Protein AF-A0A7C7M5A9-F1 (afdb_monomer_lite)

Secondary structure (DSSP, 8-state):
-HHHHHHHHHHHHHHHTTS---------------GGG--PPP--SSS--------SPPP---

Sequence (62 aa):
MNRLIIKFPIMLIFLSLLWGQGKEYEGPEDSAGDIAAEKEGYMIGNRVYLYFRNTTELSDWP

Foldseek 3Di:
DVVVVVVVVVVVVVVVVVDDPPPDPPPPPDDQDDPVNFDWDFDDDDPDTDTDTPPVDDDPDD

pLDDT: mean 70.13, std 10.26, range [54.88, 90.12]

Structure (mmCIF, N/CA/C/O backbone):
data_AF-A0A7C7M5A9-F1
#
_entry.id   AF-A0A7C7M5A9-F1
#
loop_
_atom_site.group_PDB
_atom_site.id
_atom_site.type_symbol
_atom_site.label_atom_id
_atom_site.label_alt_id
_atom_site.label_comp_id
_atom_site.label_asym_id
_atom_site.label_entity_id
_atom_site.label_seq_id
_atom_site.pdbx_PDB_ins_code
_atom_site.Cartn_x
_atom_site.Cartn_y
_atom_site.Cartn_z
_atom_site.occupancy
_atom_site.B_iso_or_equiv
_atom_site.auth_seq_id
_atom_site.auth_comp_id
_atom_site.auth_asym_id
_atom_site.auth_atom_id
_atom_site.pdbx_PDB_model_num
ATOM 1 N N . MET A 1 1 ? -31.149 6.633 39.44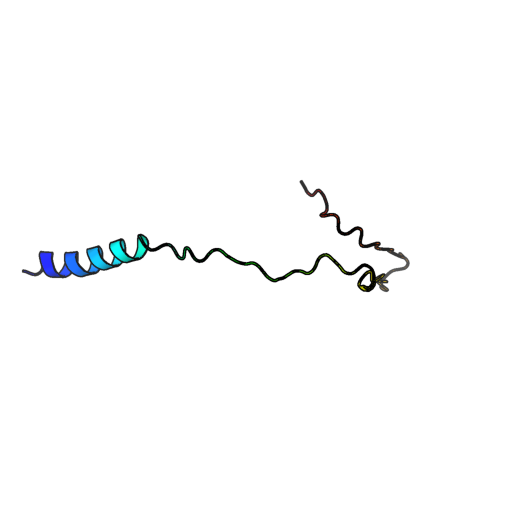1 1.00 61.50 1 MET A N 1
ATOM 2 C CA . MET A 1 1 ? -31.526 6.843 38.025 1.00 61.50 1 MET A CA 1
ATOM 3 C C . MET A 1 1 ? -30.307 7.074 37.123 1.00 61.50 1 MET A C 1
ATOM 5 O O . MET A 1 1 ? -30.153 6.378 36.131 1.00 61.50 1 MET A O 1
ATOM 9 N N . ASN A 1 2 ? -29.365 7.938 37.513 1.00 72.12 2 ASN A N 1
ATOM 10 C CA . ASN A 1 2 ? -28.238 8.372 36.666 1.00 72.12 2 ASN A CA 1
ATOM 11 C C . ASN A 1 2 ? -27.226 7.265 36.305 1.00 72.12 2 ASN A C 1
ATOM 13 O O . ASN A 1 2 ? -26.653 7.281 35.223 1.00 72.12 2 ASN A O 1
ATOM 17 N N . ARG A 1 3 ? -27.032 6.262 37.175 1.00 73.81 3 ARG A N 1
ATOM 18 C CA . ARG A 1 3 ? -26.105 5.143 36.909 1.00 73.81 3 ARG A CA 1
ATOM 19 C C . ARG A 1 3 ? -26.551 4.247 35.751 1.00 73.81 3 ARG A C 1
ATOM 21 O O . ARG A 1 3 ? -25.704 3.663 35.090 1.00 73.81 3 ARG A O 1
ATOM 28 N N . LEU A 1 4 ? -27.859 4.126 35.519 1.00 72.75 4 LEU A N 1
ATOM 29 C CA . LEU A 1 4 ? -28.404 3.321 34.423 1.00 72.75 4 LEU A CA 1
ATOM 30 C C . LEU A 1 4 ? -28.285 4.072 33.089 1.00 72.75 4 LEU A C 1
ATOM 32 O O . LEU A 1 4 ? -27.911 3.482 32.082 1.00 72.75 4 LEU A O 1
ATOM 36 N N . ILE A 1 5 ? -28.498 5.390 33.129 1.00 81.56 5 ILE A N 1
ATOM 37 C CA . ILE A 1 5 ? -28.400 6.290 31.973 1.00 81.56 5 ILE A CA 1
ATOM 38 C C . ILE A 1 5 ? -26.979 6.305 31.394 1.00 81.56 5 ILE A C 1
ATOM 40 O O . ILE A 1 5 ? -26.831 6.336 30.183 1.00 81.56 5 ILE A O 1
ATOM 44 N N . ILE A 1 6 ? -25.938 6.219 32.233 1.00 80.81 6 ILE A N 1
ATOM 45 C CA . ILE A 1 6 ? -24.534 6.188 31.775 1.00 80.81 6 ILE A CA 1
ATOM 46 C C . ILE A 1 6 ? -24.145 4.815 31.203 1.00 80.81 6 ILE A C 1
ATOM 48 O O . ILE A 1 6 ? -23.362 4.734 30.262 1.00 80.81 6 ILE A O 1
ATOM 52 N N . LYS A 1 7 ? -24.695 3.720 31.741 1.00 85.81 7 LYS A N 1
ATOM 53 C CA . LYS A 1 7 ? -24.378 2.357 31.280 1.00 85.81 7 LYS A CA 1
ATOM 54 C C . LYS A 1 7 ? -24.984 2.032 29.914 1.00 85.81 7 LYS A C 1
ATOM 56 O O . LYS A 1 7 ? -24.397 1.266 29.159 1.00 85.81 7 LYS A O 1
ATOM 61 N N . PHE A 1 8 ? -26.133 2.623 29.600 1.00 88.88 8 PHE A N 1
ATOM 62 C CA . PHE A 1 8 ? -26.849 2.396 28.348 1.00 88.88 8 PHE A CA 1
ATOM 63 C C . PHE A 1 8 ? -26.049 2.771 27.076 1.00 88.88 8 PHE A C 1
ATOM 65 O O . PHE A 1 8 ? -25.907 1.912 26.208 1.00 88.88 8 PHE A O 1
ATOM 72 N N . PRO A 1 9 ? -25.450 3.974 26.947 1.00 89.12 9 PRO A N 1
ATOM 73 C CA . PRO A 1 9 ? -24.635 4.319 25.781 1.00 89.12 9 PRO A CA 1
ATOM 74 C C . PRO A 1 9 ? -23.337 3.508 25.708 1.00 89.12 9 PRO A C 1
ATOM 76 O O . PRO A 1 9 ? -22.916 3.132 24.619 1.00 89.12 9 PRO A O 1
ATOM 79 N N . ILE A 1 10 ? -22.731 3.175 26.853 1.00 90.12 10 ILE A N 1
ATOM 80 C CA . ILE A 1 10 ? -21.524 2.336 26.903 1.00 90.12 10 ILE A CA 1
ATOM 81 C C . ILE A 1 10 ? -21.821 0.954 26.306 1.00 90.12 10 ILE A C 1
ATOM 83 O O . ILE A 1 10 ? -21.065 0.468 25.470 1.00 90.12 10 ILE A O 1
ATOM 87 N N . MET A 1 11 ? -22.954 0.349 26.671 1.00 89.56 11 MET A N 1
ATOM 88 C CA . MET A 1 11 ? -23.396 -0.935 26.121 1.00 89.56 11 MET A CA 1
ATOM 89 C C . MET A 1 11 ? -23.602 -0.887 24.597 1.00 89.56 11 MET A C 1
ATOM 91 O O . MET A 1 11 ? -23.207 -1.820 23.902 1.00 89.56 11 MET A O 1
ATOM 95 N N . LEU A 1 12 ? -24.179 0.199 24.071 1.00 87.62 12 LEU A N 1
ATOM 96 C CA . LEU A 1 12 ? -24.390 0.378 22.628 1.00 87.62 12 LEU A CA 1
ATOM 97 C C . LEU A 1 12 ? -23.069 0.467 21.852 1.00 87.62 12 LEU A C 1
ATOM 99 O O . LEU A 1 12 ? -22.948 -0.124 20.781 1.00 87.62 12 LEU A O 1
ATOM 103 N N . ILE A 1 13 ? -22.066 1.150 22.412 1.00 87.75 13 ILE A N 1
ATOM 104 C CA . ILE A 1 13 ? -20.731 1.244 21.806 1.00 87.75 13 ILE A CA 1
ATOM 105 C C . ILE A 1 13 ? -20.084 -0.143 21.727 1.00 87.75 13 ILE A C 1
ATOM 107 O O . ILE A 1 13 ? -19.609 -0.531 20.662 1.00 87.75 13 ILE A O 1
ATOM 111 N N . PHE A 1 14 ? -20.129 -0.932 22.805 1.00 86.94 14 PHE A N 1
ATOM 112 C CA . PHE A 1 14 ? -19.596 -2.300 22.786 1.00 86.94 14 PHE A CA 1
ATOM 113 C C . PHE A 1 14 ? -20.306 -3.210 21.775 1.00 86.94 14 PHE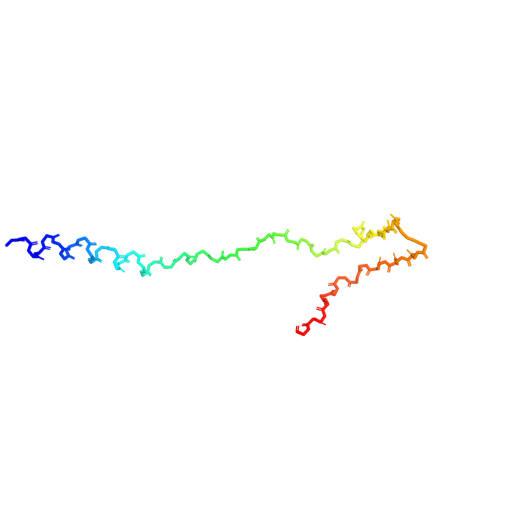 A C 1
ATOM 115 O O . PHE A 1 14 ? -19.653 -4.040 21.149 1.00 86.94 14 PHE A O 1
ATOM 122 N N . LEU A 1 15 ? -21.614 -3.033 21.568 1.00 85.81 15 LEU A N 1
ATOM 123 C CA . LEU A 1 15 ? -22.368 -3.821 20.591 1.00 85.81 15 LEU A CA 1
ATOM 124 C C . LEU A 1 15 ? -21.948 -3.512 19.143 1.00 85.81 15 LEU A C 1
ATOM 126 O O . LEU A 1 15 ? -21.912 -4.418 18.316 1.00 85.81 15 LEU A O 1
ATOM 130 N N . SER A 1 16 ? -21.567 -2.265 18.847 1.00 80.62 16 SER A N 1
ATOM 131 C CA . SER A 1 16 ? -21.080 -1.879 17.512 1.00 80.62 16 SER A CA 1
ATOM 132 C C . SER A 1 16 ? -19.744 -2.529 17.131 1.00 80.62 16 SER A C 1
ATOM 134 O O . SER A 1 16 ? -19.488 -2.744 15.951 1.00 80.62 16 SER A O 1
ATOM 136 N N . LEU A 1 17 ? -18.924 -2.915 18.117 1.00 81.19 17 LEU A N 1
ATOM 137 C CA . LEU A 1 17 ? -17.644 -3.598 17.890 1.00 81.19 17 LEU A CA 1
ATOM 138 C C . LEU A 1 17 ? -17.810 -5.073 17.490 1.00 81.19 17 LEU A C 1
ATOM 140 O O . LEU A 1 17 ? -16.861 -5.679 17.000 1.00 81.19 17 LEU A O 1
ATOM 144 N N . LEU A 1 18 ? -18.998 -5.658 17.687 1.00 80.00 18 LEU A N 1
ATOM 145 C CA . LEU A 1 18 ? -19.294 -7.036 17.277 1.00 80.00 18 LEU A CA 1
ATOM 146 C C . LEU A 1 18 ? -19.570 -7.156 15.772 1.00 80.00 18 LEU A C 1
ATOM 148 O O . LEU A 1 18 ? -19.509 -8.255 15.222 1.00 80.00 18 LEU A O 1
ATOM 152 N N . TRP A 1 19 ? -19.847 -6.041 15.093 1.00 73.50 19 TRP A N 1
ATOM 153 C CA . TRP A 1 19 ? -19.929 -5.987 13.639 1.00 73.50 19 TRP A CA 1
ATOM 154 C C . TRP A 1 19 ? -18.573 -5.582 13.068 1.00 73.50 19 TRP A C 1
ATOM 156 O O . TRP A 1 19 ? -18.304 -4.411 12.809 1.00 73.50 19 TRP A O 1
ATOM 166 N N . GLY A 1 20 ? -17.702 -6.571 12.857 1.00 71.88 20 GLY A N 1
ATOM 167 C CA . GLY A 1 20 ? -16.551 -6.385 11.977 1.00 71.88 20 GLY A CA 1
ATOM 168 C C . GLY A 1 20 ? -17.028 -5.979 10.578 1.00 71.88 20 GLY A C 1
ATOM 169 O O . GLY A 1 20 ? -18.086 -6.427 10.130 1.00 71.88 20 GLY A O 1
ATOM 170 N N . GLN A 1 21 ? -16.261 -5.141 9.874 1.00 69.94 21 GLN A N 1
ATOM 171 C CA . GLN A 1 21 ? -16.482 -4.820 8.457 1.00 69.94 21 GLN A CA 1
ATOM 172 C C . GLN A 1 21 ? -16.173 -6.047 7.580 1.00 69.94 21 GLN A C 1
ATOM 174 O O . GLN A 1 21 ? -15.280 -6.008 6.744 1.00 69.94 21 GLN A O 1
ATOM 179 N N . GLY A 1 22 ? -16.896 -7.152 7.780 1.00 69.62 22 GLY A N 1
ATOM 180 C CA . GLY A 1 22 ? -16.730 -8.434 7.092 1.00 69.62 22 GLY A CA 1
ATOM 181 C C . GLY A 1 22 ? -17.152 -8.406 5.626 1.00 69.62 22 GLY A C 1
ATOM 182 O O . GLY A 1 22 ? -17.647 -9.405 5.116 1.00 69.62 22 GLY A O 1
ATOM 183 N N . LYS A 1 23 ? -17.001 -7.263 4.952 1.00 72.88 23 LYS A N 1
ATOM 184 C CA . LYS A 1 23 ? -16.933 -7.274 3.501 1.00 72.88 23 LYS A CA 1
ATOM 185 C C . LYS A 1 23 ? -15.602 -7.910 3.161 1.00 72.88 23 LYS A C 1
ATOM 187 O O . LYS A 1 23 ? -14.554 -7.381 3.524 1.00 72.88 23 LYS A O 1
ATOM 192 N N . GLU A 1 24 ? -15.677 -9.065 2.523 1.00 75.81 24 GLU A N 1
ATOM 193 C CA . GLU A 1 24 ? -14.522 -9.651 1.875 1.00 75.81 24 GLU A CA 1
ATOM 194 C C . GLU A 1 24 ? -13.904 -8.572 0.981 1.00 75.81 24 GLU A C 1
ATOM 196 O O . GLU A 1 24 ? -14.602 -7.903 0.216 1.00 75.81 24 GLU A O 1
ATOM 201 N N . TYR A 1 25 ? -12.621 -8.287 1.193 1.00 75.25 25 TYR A N 1
ATOM 202 C CA . TYR A 1 25 ? -11.919 -7.334 0.353 1.00 75.25 25 TYR A CA 1
ATOM 203 C C . TYR A 1 25 ? -11.711 -8.010 -0.998 1.00 75.25 25 TYR A C 1
ATOM 205 O O . TYR A 1 25 ? -10.877 -8.900 -1.111 1.00 75.25 25 TYR A O 1
ATOM 213 N N . GLU A 1 26 ? -12.479 -7.593 -2.002 1.00 77.69 26 GLU A N 1
ATOM 214 C CA . GLU A 1 26 ? -12.417 -8.164 -3.355 1.00 77.69 26 GLU A CA 1
ATOM 215 C C . GLU A 1 26 ? -11.081 -7.874 -4.060 1.00 77.69 26 GLU A C 1
ATOM 217 O O . GLU A 1 26 ? -10.782 -8.480 -5.082 1.00 77.69 26 GLU A O 1
ATOM 222 N N . GLY A 1 27 ? -10.245 -6.987 -3.505 1.00 76.81 27 GLY A N 1
ATOM 223 C CA . GLY A 1 27 ? -9.040 -6.522 -4.181 1.00 76.81 27 GLY A CA 1
ATOM 224 C C . GLY A 1 27 ? -9.363 -5.690 -5.426 1.00 76.81 27 GLY A C 1
ATOM 225 O O . GLY A 1 27 ? -10.509 -5.613 -5.866 1.00 76.81 27 GLY A O 1
ATOM 226 N N . PRO A 1 28 ? -8.380 -4.982 -5.996 1.00 79.25 28 PRO A N 1
ATOM 227 C CA . PRO A 1 28 ? -8.498 -4.556 -7.379 1.00 79.25 28 PRO A CA 1
ATOM 228 C C . PRO A 1 28 ? -8.504 -5.796 -8.285 1.00 79.25 28 PRO A C 1
ATOM 230 O O . PRO A 1 28 ? -7.727 -6.724 -8.073 1.00 79.25 28 PRO A O 1
ATOM 233 N N . GLU A 1 29 ? -9.346 -5.781 -9.315 1.00 71.56 29 GLU A N 1
ATOM 234 C CA . GLU A 1 29 ? -9.236 -6.699 -10.452 1.00 71.56 29 GLU A CA 1
ATOM 235 C C . GLU A 1 29 ? -7.898 -6.427 -11.160 1.00 71.56 29 GLU A C 1
ATOM 237 O O . GLU A 1 29 ? -7.789 -5.502 -11.969 1.00 71.56 29 GLU A O 1
ATOM 242 N N . ASP A 1 30 ? -6.857 -7.185 -10.807 1.00 68.06 30 ASP A N 1
ATOM 243 C CA . ASP A 1 30 ? -5.587 -7.200 -11.530 1.00 68.06 30 ASP A CA 1
ATOM 244 C C . ASP A 1 30 ? -5.651 -8.323 -12.565 1.00 68.06 30 ASP A C 1
ATOM 246 O O . ASP A 1 30 ? -5.510 -9.508 -12.248 1.00 68.06 30 ASP A O 1
ATOM 250 N N . SER A 1 31 ? -5.945 -7.961 -13.815 1.00 65.12 31 SER A N 1
ATOM 251 C CA . SER A 1 31 ? -5.834 -8.907 -14.922 1.00 65.12 31 SER A CA 1
ATOM 252 C C . SER A 1 31 ? -4.422 -9.485 -14.917 1.00 65.12 31 SER A C 1
ATOM 254 O O . SER A 1 31 ? -3.468 -8.709 -14.885 1.00 65.12 31 SER A O 1
ATOM 256 N N . ALA A 1 32 ? -4.287 -10.817 -14.982 1.00 64.81 32 ALA A N 1
ATOM 257 C CA . ALA A 1 32 ? -2.990 -11.474 -15.128 1.00 64.81 32 ALA A CA 1
ATOM 258 C C . ALA A 1 32 ? -2.166 -10.724 -16.180 1.00 64.81 32 ALA A C 1
ATOM 260 O O . ALA A 1 32 ? -2.651 -10.534 -17.298 1.00 64.81 32 ALA A O 1
ATOM 261 N N . GLY A 1 33 ? -0.993 -10.228 -15.767 1.00 60.50 33 GLY A N 1
ATOM 262 C CA . GLY A 1 33 ? -0.221 -9.240 -16.513 1.00 60.50 33 GLY A CA 1
ATOM 263 C C . GLY A 1 33 ? -0.173 -9.571 -17.999 1.00 60.50 33 GLY A C 1
ATOM 264 O O . GLY A 1 33 ? 0.335 -10.621 -18.391 1.00 60.50 33 GLY A O 1
ATOM 265 N N . ASP A 1 34 ? -0.750 -8.693 -18.819 1.00 59.12 34 ASP A N 1
ATOM 266 C CA . ASP A 1 34 ? -0.707 -8.839 -20.267 1.00 59.12 34 ASP A CA 1
ATOM 267 C C . ASP A 1 34 ? 0.765 -8.862 -20.700 1.00 59.12 34 ASP A C 1
ATOM 269 O O . ASP A 1 34 ? 1.525 -7.951 -20.367 1.00 59.12 34 ASP A O 1
ATOM 273 N N . ILE A 1 35 ? 1.180 -9.885 -21.450 1.00 56.97 35 ILE A N 1
ATOM 274 C CA . ILE A 1 35 ? 2.531 -9.959 -22.031 1.00 56.97 35 ILE A CA 1
ATOM 275 C C . ILE A 1 35 ? 2.782 -8.718 -22.910 1.00 56.97 35 ILE A C 1
ATOM 277 O O . ILE A 1 35 ? 3.905 -8.228 -23.001 1.00 56.97 35 ILE A O 1
ATOM 281 N N . ALA A 1 36 ? 1.733 -8.128 -23.497 1.00 61.62 36 ALA A N 1
ATOM 282 C CA . ALA A 1 36 ? 1.823 -6.868 -24.234 1.00 61.62 36 ALA A CA 1
ATOM 283 C C . ALA A 1 36 ? 2.034 -5.622 -23.342 1.00 61.62 36 ALA A C 1
ATOM 285 O O . ALA A 1 36 ? 2.336 -4.543 -23.858 1.00 61.62 36 ALA A O 1
ATOM 286 N N . ALA A 1 37 ? 1.892 -5.745 -22.018 1.00 56.72 37 ALA A N 1
ATOM 287 C CA . ALA A 1 37 ? 2.208 -4.710 -21.033 1.00 56.72 37 ALA A CA 1
ATOM 288 C C . ALA A 1 37 ? 3.631 -4.839 -20.455 1.00 56.72 37 ALA A C 1
ATOM 290 O O . ALA A 1 37 ? 4.022 -4.000 -19.634 1.00 56.72 37 ALA A O 1
ATOM 291 N N . GLU A 1 38 ? 4.428 -5.821 -20.903 1.00 57.66 38 GLU A N 1
ATOM 292 C CA . GLU A 1 38 ? 5.873 -5.844 -20.665 1.00 57.66 38 GLU A CA 1
ATOM 293 C C . GLU A 1 38 ? 6.493 -4.562 -21.244 1.00 57.66 38 GLU A C 1
ATOM 295 O O . GLU A 1 38 ? 6.527 -4.335 -22.454 1.00 57.66 38 GLU A O 1
ATOM 300 N N . LYS A 1 39 ? 6.951 -3.672 -20.361 1.00 61.03 39 LYS A N 1
ATOM 301 C CA . LYS A 1 39 ? 7.606 -2.417 -20.733 1.00 61.03 39 LYS A CA 1
ATOM 302 C C . LYS A 1 39 ? 9.009 -2.400 -20.158 1.00 61.03 39 LYS A C 1
ATOM 304 O O . LYS A 1 39 ? 9.193 -2.501 -18.948 1.00 61.03 39 LYS A O 1
ATOM 309 N N . GLU A 1 40 ? 9.991 -2.219 -21.028 1.00 59.53 40 GLU A N 1
ATOM 310 C CA . GLU A 1 40 ? 11.365 -1.946 -20.626 1.00 59.53 40 GLU A CA 1
ATOM 311 C C . GLU A 1 40 ? 11.487 -0.471 -20.221 1.00 59.53 40 GLU A C 1
ATOM 313 O O . GLU A 1 40 ? 11.219 0.438 -21.009 1.00 59.53 40 GLU A O 1
ATOM 318 N N . GLY A 1 41 ? 11.862 -0.221 -18.967 1.00 56.84 41 GLY A N 1
ATOM 319 C CA . GLY A 1 41 ? 12.139 1.120 -18.462 1.00 56.84 41 GLY A CA 1
ATOM 320 C C . GLY A 1 41 ? 13.638 1.411 -18.474 1.00 56.84 41 GLY A C 1
ATOM 321 O O . GLY A 1 41 ? 14.409 0.671 -17.871 1.00 56.84 41 GLY A O 1
ATOM 322 N N . TYR A 1 42 ? 14.048 2.512 -19.108 1.00 59.06 42 TYR A N 1
ATOM 323 C CA . TYR A 1 42 ? 15.427 3.010 -19.075 1.00 59.06 42 TYR A CA 1
ATOM 324 C C . TYR A 1 42 ? 15.527 4.184 -18.094 1.00 59.06 42 TYR A C 1
ATOM 326 O O . TYR A 1 42 ? 14.927 5.235 -18.319 1.00 59.06 42 TYR A O 1
ATOM 334 N N . MET A 1 43 ? 16.299 4.041 -17.013 1.00 59.94 43 MET A N 1
ATOM 335 C CA . MET A 1 43 ? 16.621 5.170 -16.132 1.00 59.94 43 MET A CA 1
ATOM 336 C C . MET A 1 43 ? 17.872 5.893 -16.644 1.00 59.94 43 MET A C 1
ATOM 338 O O . MET A 1 43 ? 18.965 5.331 -16.638 1.00 59.94 43 MET A O 1
ATOM 342 N N . ILE A 1 44 ? 17.720 7.147 -17.077 1.00 63.38 44 ILE A N 1
ATOM 343 C CA . ILE A 1 44 ? 18.835 8.018 -17.475 1.00 63.38 44 ILE A CA 1
ATOM 344 C C . ILE A 1 44 ? 19.160 8.928 -16.290 1.00 63.38 44 ILE A C 1
ATOM 346 O O . ILE A 1 44 ? 18.316 9.707 -15.858 1.00 63.38 44 ILE A O 1
ATOM 350 N N . GLY A 1 45 ? 20.377 8.840 -15.756 1.00 64.50 45 GLY A N 1
ATOM 351 C CA . GLY A 1 45 ? 20.762 9.672 -14.608 1.00 64.50 45 GLY A CA 1
ATOM 352 C C . GLY A 1 45 ? 22.188 9.491 -14.101 1.00 64.50 45 GLY A C 1
ATOM 353 O O . GLY A 1 45 ? 22.706 10.390 -13.460 1.00 64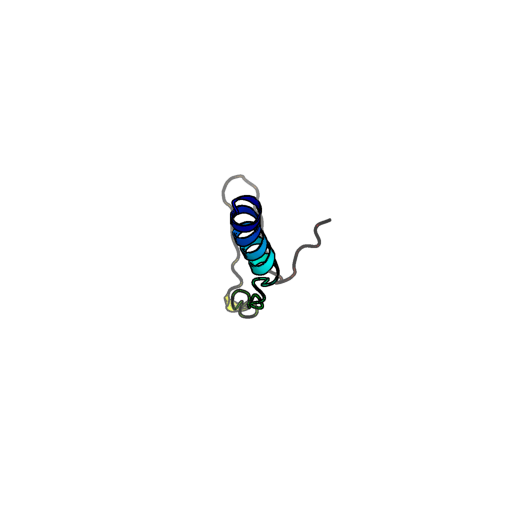.50 45 GLY A O 1
ATOM 354 N N . ASN A 1 46 ? 22.847 8.382 -14.438 1.00 58.97 46 ASN A N 1
ATOM 355 C CA . ASN A 1 46 ? 24.290 8.161 -14.315 1.00 58.97 46 ASN A CA 1
ATOM 356 C C . ASN A 1 46 ? 24.714 7.223 -15.459 1.00 58.97 46 ASN A C 1
ATOM 358 O O . ASN A 1 46 ? 23.849 6.634 -16.102 1.00 58.97 46 ASN A O 1
ATOM 362 N N . ARG A 1 47 ? 26.015 7.074 -15.751 1.00 65.88 47 ARG A N 1
ATOM 363 C CA . ARG A 1 47 ? 26.545 6.151 -16.788 1.00 65.88 47 ARG A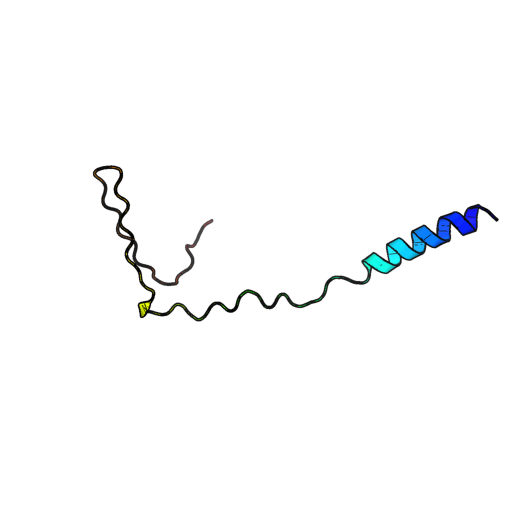 CA 1
ATOM 364 C C . ARG A 1 47 ? 26.375 4.672 -16.381 1.00 65.88 47 ARG A C 1
ATOM 366 O O . ARG A 1 47 ? 27.335 3.911 -16.341 1.00 65.88 47 ARG A O 1
ATOM 373 N N . VAL A 1 48 ? 25.163 4.287 -16.013 1.00 54.88 48 VAL A N 1
ATOM 374 C CA . VAL A 1 48 ? 24.761 2.967 -15.551 1.00 54.88 48 VAL A CA 1
ATOM 375 C C . VAL A 1 48 ? 23.454 2.661 -16.268 1.00 54.88 48 VAL A C 1
ATOM 377 O O . VAL A 1 48 ? 22.449 3.326 -16.040 1.00 54.88 48 VAL A O 1
ATOM 380 N N . TYR A 1 49 ? 23.490 1.682 -17.167 1.00 57.34 49 TYR A N 1
ATOM 381 C CA . TYR A 1 49 ? 22.297 1.169 -17.829 1.00 57.34 49 TYR A CA 1
ATOM 382 C C . TYR A 1 49 ? 21.727 0.044 -16.965 1.00 57.34 49 TYR A C 1
ATOM 384 O O . TYR A 1 49 ? 22.397 -0.965 -16.753 1.00 57.34 49 TYR A O 1
ATOM 392 N N . LEU A 1 50 ? 20.517 0.231 -16.442 1.00 58.31 50 LEU A N 1
ATOM 393 C CA . LEU A 1 50 ? 19.774 -0.794 -15.709 1.00 58.31 50 LEU A CA 1
ATOM 394 C C . LEU A 1 50 ? 18.657 -1.303 -16.619 1.00 58.31 50 LEU A C 1
ATOM 396 O O . LEU A 1 50 ? 17.781 -0.530 -16.996 1.00 58.31 50 LEU A O 1
ATOM 400 N N . TYR A 1 51 ? 18.724 -2.582 -16.984 1.00 59.44 51 TYR A N 1
ATOM 401 C CA . TYR A 1 51 ? 17.698 -3.261 -17.769 1.00 59.44 51 TYR A CA 1
ATOM 402 C C . TYR A 1 51 ? 16.793 -4.030 -16.814 1.00 59.44 51 TYR A C 1
ATOM 404 O O . TYR A 1 51 ? 17.276 -4.860 -16.044 1.00 59.44 51 TYR A O 1
ATOM 412 N N . PHE A 1 52 ? 15.491 -3.765 -16.871 1.00 63.03 52 PHE A N 1
ATOM 413 C CA . PHE A 1 52 ? 14.498 -4.491 -16.090 1.00 63.03 52 PHE A CA 1
ATOM 414 C C . PHE A 1 52 ? 13.618 -5.295 -17.036 1.00 63.03 52 PHE A C 1
ATOM 416 O O . PHE A 1 52 ? 13.007 -4.735 -17.944 1.00 63.03 52 PHE A O 1
ATOM 423 N N . ARG A 1 53 ? 13.555 -6.607 -16.804 1.00 65.25 53 ARG A N 1
ATOM 424 C CA . ARG A 1 53 ? 12.576 -7.494 -17.424 1.00 65.25 53 ARG A CA 1
ATOM 425 C C . ARG A 1 53 ? 11.508 -7.794 -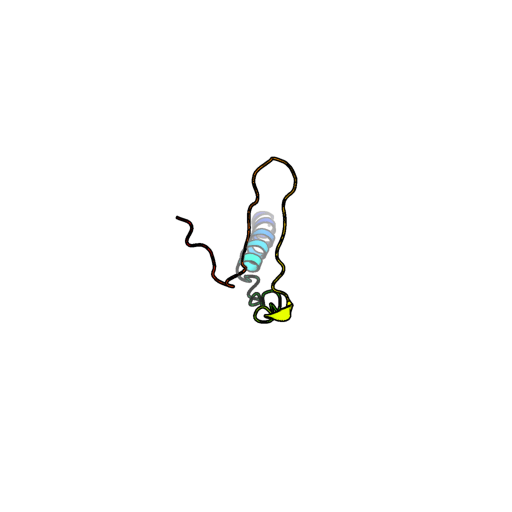16.384 1.00 65.25 53 ARG A C 1
ATOM 427 O O . ARG A 1 53 ? 11.836 -8.292 -15.311 1.00 65.25 53 ARG A O 1
ATOM 434 N N . ASN A 1 54 ? 10.254 -7.490 -16.696 1.00 65.62 54 ASN A N 1
ATOM 435 C CA . ASN A 1 54 ? 9.137 -7.898 -15.856 1.00 65.62 54 ASN A CA 1
ATOM 436 C C . ASN A 1 54 ? 8.914 -9.404 -16.055 1.00 65.62 54 ASN A C 1
ATOM 438 O O . ASN A 1 54 ? 8.527 -9.818 -17.142 1.00 65.62 54 ASN A O 1
ATOM 442 N N . THR A 1 55 ? 9.214 -10.222 -15.045 1.00 72.50 55 THR A N 1
ATOM 443 C CA . THR A 1 55 ? 8.978 -11.676 -15.091 1.00 72.50 55 THR A CA 1
ATOM 444 C C . THR A 1 55 ? 7.649 -12.078 -14.457 1.00 72.50 55 THR A C 1
ATOM 446 O O . THR A 1 55 ? 7.372 -13.266 -14.359 1.00 72.50 55 THR A O 1
ATOM 449 N N . THR A 1 56 ? 6.813 -11.121 -14.029 1.00 72.00 56 THR A N 1
ATOM 450 C CA . THR A 1 56 ? 5.587 -11.332 -13.225 1.00 72.00 56 THR A CA 1
ATOM 451 C C . THR A 1 56 ? 5.811 -12.039 -11.880 1.00 72.00 56 THR A C 1
ATOM 453 O O . THR A 1 56 ? 4.862 -12.308 -11.149 1.00 72.00 56 THR A O 1
ATOM 456 N N . GLU A 1 57 ? 7.066 -12.303 -11.520 1.00 73.44 57 GLU A N 1
ATOM 457 C CA . GLU A 1 57 ? 7.445 -12.936 -10.263 1.00 73.44 57 GLU A CA 1
ATOM 458 C C . GLU A 1 57 ? 7.607 -11.870 -9.175 1.00 73.44 57 GLU A C 1
ATOM 460 O O . GLU A 1 57 ? 8.249 -10.835 -9.378 1.00 73.44 57 GLU A O 1
ATOM 465 N N . LEU A 1 58 ? 7.020 -12.124 -8.002 1.00 66.19 58 LEU A N 1
ATOM 466 C CA . LEU A 1 58 ? 7.261 -11.297 -6.825 1.00 66.19 58 LEU A CA 1
ATOM 467 C C . LEU A 1 58 ? 8.704 -11.524 -6.359 1.00 66.19 58 LEU A C 1
ATOM 469 O O . LEU A 1 58 ? 9.154 -12.664 -6.271 1.00 66.19 58 LEU A O 1
ATOM 473 N N . SER A 1 59 ? 9.433 -10.454 -6.040 1.00 63.16 59 SER A N 1
ATOM 474 C CA . SER A 1 59 ? 10.779 -10.599 -5.484 1.00 63.16 59 SER A CA 1
ATOM 475 C C . SER A 1 59 ? 10.709 -11.265 -4.110 1.00 63.16 59 SER A C 1
ATOM 477 O O . SER A 1 59 ? 10.026 -10.743 -3.225 1.00 63.16 59 SER A O 1
ATOM 479 N N . ASP A 1 60 ? 11.467 -12.342 -3.911 1.00 66.75 60 ASP A N 1
ATOM 480 C CA . ASP A 1 60 ? 11.696 -12.918 -2.585 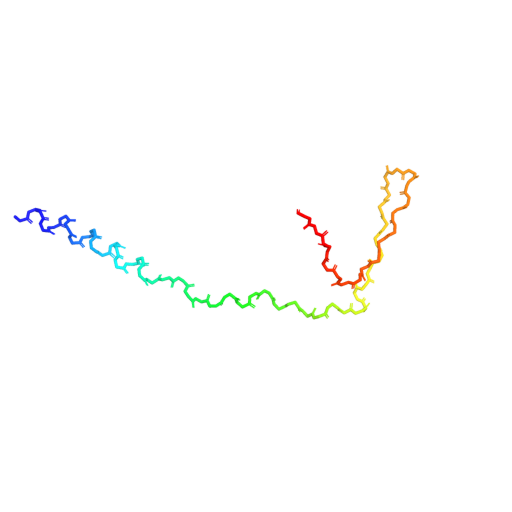1.00 66.75 60 ASP A CA 1
ATOM 481 C C . ASP A 1 60 ? 12.518 -11.929 -1.748 1.00 66.75 60 ASP A C 1
ATOM 483 O O . ASP A 1 60 ? 13.747 -11.862 -1.837 1.00 66.75 60 ASP A O 1
ATOM 487 N N . TRP A 1 61 ? 11.819 -11.105 -0.969 1.00 60.38 61 TRP A N 1
ATOM 488 C CA . TRP A 1 61 ? 12.425 -10.180 -0.020 1.00 60.38 61 TRP A CA 1
ATOM 489 C C . TRP A 1 61 ? 12.357 -10.767 1.403 1.00 60.38 61 TRP A C 1
ATOM 491 O O . TRP A 1 61 ? 11.282 -11.226 1.795 1.00 60.38 61 TRP A O 1
ATOM 501 N N . PRO A 1 62 ? 13.465 -10.782 2.168 1.00 60.03 62 PRO A N 1
ATOM 502 C CA . PRO A 1 62 ? 13.488 -11.269 3.550 1.00 60.03 62 PRO A CA 1
ATOM 503 C C . PRO A 1 62 ? 12.840 -10.315 4.567 1.00 60.03 62 PRO A C 1
ATOM 505 O O . PRO A 1 62 ? 12.834 -9.081 4.342 1.00 60.03 62 PRO A O 1
#

Radius of gyration: 26.61 Å; chains: 1; bounding box: 58×23×62 Å